Protein AF-A0A8T3LG74-F1 (afdb_monomer_lite)

Structure (mmCIF, N/CA/C/O backbone):
data_AF-A0A8T3LG74-F1
#
_entry.id   AF-A0A8T3LG74-F1
#
loop_
_atom_site.group_PDB
_atom_site.id
_atom_site.type_symbol
_atom_site.label_atom_id
_atom_site.label_alt_id
_atom_site.label_comp_id
_atom_site.label_asym_id
_atom_site.label_entity_id
_atom_site.label_seq_id
_atom_site.pdbx_PDB_ins_code
_atom_site.Cartn_x
_atom_site.Cartn_y
_atom_site.Cartn_z
_atom_site.occupancy
_atom_site.B_iso_or_equiv
_atom_site.auth_seq_id
_atom_site.auth_comp_id
_atom_site.auth_asym_id
_atom_site.auth_atom_id
_atom_site.pdbx_PDB_model_num
ATOM 1 N N . TYR A 1 1 ? 0.956 -8.955 -10.085 1.00 62.72 1 TYR A N 1
ATOM 2 C CA . TYR A 1 1 ? 0.847 -7.560 -10.578 1.00 62.72 1 TYR A CA 1
ATOM 3 C C . TYR A 1 1 ? 2.171 -6.804 -10.530 1.00 62.72 1 TYR A C 1
ATOM 5 O O . TYR A 1 1 ? 2.551 -6.247 -11.552 1.00 62.72 1 TYR A O 1
ATOM 13 N N . VAL A 1 2 ? 2.894 -6.807 -9.404 1.00 66.25 2 VAL A N 1
ATOM 14 C CA . VAL A 1 2 ? 4.197 -6.122 -9.277 1.00 66.25 2 VAL A CA 1
ATOM 15 C C . VAL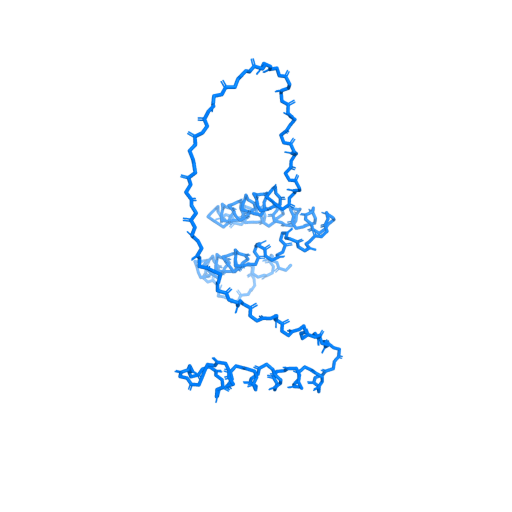 A 1 2 ? 5.241 -6.642 -10.278 1.00 66.25 2 VAL A C 1
ATOM 17 O O . VAL A 1 2 ? 5.889 -5.842 -10.946 1.00 66.25 2 VAL A O 1
ATOM 20 N N . GLU A 1 3 ? 5.319 -7.959 -10.484 1.00 69.50 3 GLU A N 1
ATOM 21 C CA . GLU A 1 3 ? 6.244 -8.565 -11.459 1.00 69.50 3 GLU A CA 1
ATOM 22 C C . GLU A 1 3 ? 5.978 -8.111 -12.906 1.00 69.50 3 GLU A C 1
ATOM 24 O O . GLU A 1 3 ? 6.902 -7.754 -13.636 1.00 69.50 3 GLU A O 1
ATOM 29 N N . HIS A 1 4 ? 4.705 -8.033 -13.316 1.00 70.31 4 HIS A N 1
ATOM 30 C CA . HIS A 1 4 ? 4.328 -7.531 -14.643 1.00 70.31 4 HIS A CA 1
ATOM 31 C C . HIS A 1 4 ? 4.639 -6.040 -14.814 1.00 70.31 4 HIS A C 1
ATOM 33 O O . HIS A 1 4 ? 5.087 -5.622 -15.885 1.00 70.31 4 HIS A O 1
ATOM 39 N N . TYR A 1 5 ? 4.450 -5.236 -13.762 1.00 69.62 5 TYR A N 1
ATOM 40 C CA . TYR A 1 5 ? 4.878 -3.838 -13.765 1.00 69.62 5 TYR A CA 1
ATOM 41 C C . TYR A 1 5 ? 6.397 -3.725 -13.932 1.00 69.62 5 TYR A C 1
ATOM 43 O O . TYR A 1 5 ? 6.871 -2.879 -14.691 1.00 69.62 5 TYR A O 1
ATOM 51 N N . TRP A 1 6 ? 7.166 -4.586 -13.267 1.00 71.38 6 TRP A N 1
ATOM 52 C CA . TRP A 1 6 ? 8.622 -4.536 -13.320 1.00 71.38 6 TRP A CA 1
ATOM 53 C C . TRP A 1 6 ? 9.179 -4.933 -14.693 1.00 71.38 6 TRP A C 1
ATOM 55 O O . TRP A 1 6 ? 10.066 -4.252 -15.205 1.00 71.38 6 TRP A O 1
ATOM 65 N N . ALA A 1 7 ? 8.620 -5.973 -15.318 1.00 70.06 7 ALA A N 1
ATOM 66 C CA . ALA A 1 7 ? 9.128 -6.525 -16.574 1.00 70.06 7 ALA A CA 1
ATOM 67 C C . ALA A 1 7 ? 8.574 -5.856 -17.848 1.00 70.06 7 ALA A C 1
ATOM 69 O O . ALA A 1 7 ? 9.307 -5.723 -18.825 1.00 70.06 7 ALA A O 1
ATOM 70 N N . VAL A 1 8 ? 7.299 -5.445 -17.867 1.00 70.38 8 VAL A N 1
ATOM 71 C CA . VAL A 1 8 ? 6.592 -5.117 -19.127 1.00 70.38 8 VAL A CA 1
ATOM 72 C C . VAL A 1 8 ? 6.093 -3.672 -19.186 1.00 70.38 8 VAL A C 1
ATOM 74 O O . VAL A 1 8 ? 6.061 -3.073 -20.260 1.00 70.38 8 VAL A O 1
ATOM 77 N N . ALA A 1 9 ? 5.707 -3.077 -18.054 1.00 68.75 9 ALA A N 1
ATOM 78 C CA . ALA A 1 9 ? 5.094 -1.748 -18.065 1.00 68.75 9 ALA A CA 1
ATOM 79 C C . ALA A 1 9 ? 6.094 -0.634 -18.435 1.00 68.75 9 ALA A C 1
ATOM 81 O O . ALA A 1 9 ? 7.274 -0.694 -18.090 1.00 68.75 9 ALA A O 1
ATOM 82 N N . ALA A 1 10 ? 5.628 0.436 -19.077 1.00 58.47 10 ALA A N 1
ATOM 83 C CA . ALA A 1 10 ? 6.390 1.683 -19.154 1.00 58.47 10 ALA A CA 1
ATOM 84 C C . ALA A 1 10 ? 6.440 2.354 -17.761 1.00 58.47 10 ALA A C 1
ATOM 86 O O . ALA A 1 10 ? 5.489 2.200 -16.994 1.00 58.47 10 ALA A O 1
ATOM 87 N N . PRO A 1 11 ? 7.502 3.101 -17.399 1.00 67.06 11 PRO A N 1
ATOM 88 C CA . PRO A 1 11 ? 8.728 3.383 -18.153 1.00 67.06 11 PRO A CA 1
ATOM 89 C C . PRO A 1 11 ? 9.702 2.198 -18.124 1.00 67.06 11 PRO A C 1
ATOM 91 O O . PRO A 1 11 ? 9.838 1.564 -17.086 1.00 67.06 11 PRO A O 1
ATOM 94 N N . GLN A 1 12 ? 10.440 1.934 -19.211 1.00 74.06 12 GLN A N 1
ATOM 95 C CA . GLN A 1 12 ? 11.497 0.902 -19.197 1.00 74.06 12 GLN A CA 1
ATOM 96 C C . GLN A 1 12 ? 12.731 1.311 -18.378 1.00 74.06 12 GLN A C 1
ATOM 98 O O . GLN A 1 12 ? 13.506 0.462 -17.947 1.00 74.06 12 GLN A O 1
ATOM 103 N N . ASN A 1 13 ? 12.902 2.612 -18.119 1.00 84.00 13 ASN A N 1
ATOM 104 C CA . ASN A 1 13 ? 13.965 3.094 -17.250 1.00 84.00 13 ASN A CA 1
ATOM 105 C C . ASN A 1 13 ? 13.695 2.674 -15.795 1.00 84.00 13 ASN A C 1
ATOM 107 O O . ASN A 1 13 ? 12.757 3.158 -15.152 1.00 84.00 13 ASN A O 1
ATOM 111 N N . MET A 1 14 ? 14.567 1.816 -15.268 1.00 82.50 14 MET A N 1
ATOM 112 C CA . MET A 1 14 ? 14.481 1.294 -13.904 1.00 82.50 14 MET A CA 1
ATOM 113 C C . MET A 1 14 ? 14.509 2.386 -12.829 1.00 82.50 14 MET A C 1
ATOM 115 O O . MET A 1 14 ? 13.821 2.256 -11.821 1.00 82.50 14 MET A O 1
ATOM 119 N N . ALA A 1 15 ? 15.221 3.497 -13.039 1.00 85.25 15 ALA A N 1
ATOM 120 C CA . ALA A 1 15 ? 15.234 4.607 -12.086 1.00 85.25 15 ALA A CA 1
ATOM 121 C C . ALA A 1 15 ? 13.856 5.282 -11.975 1.00 85.25 15 ALA A C 1
ATOM 123 O O . ALA A 1 15 ? 13.423 5.645 -10.882 1.00 85.25 15 ALA A O 1
ATOM 124 N N . HIS A 1 16 ? 13.129 5.412 -13.088 1.00 86.88 16 HIS A N 1
ATOM 125 C CA . HIS A 1 16 ? 11.767 5.951 -13.067 1.00 86.88 16 HIS A CA 1
ATOM 126 C C . HIS A 1 16 ? 10.784 4.975 -12.421 1.00 86.88 16 HIS A C 1
ATOM 128 O O . HIS A 1 16 ? 9.938 5.405 -11.637 1.00 86.88 16 HIS A O 1
ATOM 134 N N . LYS A 1 17 ? 10.932 3.667 -12.679 1.00 87.56 17 LYS A N 1
ATOM 135 C CA . LYS A 1 17 ? 10.118 2.645 -12.009 1.00 87.56 17 LYS A CA 1
ATOM 136 C C . LYS A 1 17 ? 10.298 2.676 -10.497 1.00 87.56 17 LYS A C 1
ATOM 138 O O . LYS A 1 17 ? 9.302 2.661 -9.776 1.00 87.56 17 LYS A O 1
ATOM 143 N N . LYS A 1 18 ? 11.555 2.764 -10.045 1.00 88.50 18 LYS A N 1
ATOM 144 C CA . LYS A 1 18 ? 11.917 2.884 -8.630 1.00 88.50 18 LYS A CA 1
ATOM 145 C C . LYS A 1 18 ? 11.299 4.131 -8.011 1.00 88.50 18 LYS A C 1
ATOM 147 O O . LYS A 1 18 ? 10.568 4.013 -7.039 1.00 88.50 18 LYS A O 1
ATOM 152 N N . ARG A 1 19 ? 11.467 5.304 -8.631 1.00 90.75 19 ARG A N 1
ATOM 153 C CA . ARG A 1 19 ? 10.858 6.555 -8.141 1.00 90.75 19 ARG A CA 1
ATOM 154 C C . ARG A 1 19 ? 9.339 6.475 -8.021 1.00 90.75 19 ARG A C 1
ATOM 156 O O . ARG A 1 19 ? 8.788 6.927 -7.021 1.00 90.75 19 ARG A O 1
ATOM 163 N N . PHE A 1 20 ? 8.665 5.904 -9.017 1.00 89.56 20 PHE A N 1
ATOM 164 C CA . PHE A 1 20 ? 7.218 5.720 -8.958 1.00 89.56 20 PHE A CA 1
ATOM 165 C C . PHE A 1 20 ? 6.819 4.797 -7.800 1.00 89.56 20 PHE A C 1
ATOM 167 O O . PHE A 1 20 ? 5.956 5.162 -7.007 1.00 89.56 20 PHE A O 1
ATOM 174 N N . ALA A 1 21 ? 7.492 3.652 -7.647 1.00 90.81 21 ALA A N 1
ATOM 175 C CA . ALA A 1 21 ? 7.246 2.732 -6.540 1.00 90.81 21 ALA A CA 1
ATOM 176 C C . ALA A 1 21 ? 7.484 3.399 -5.173 1.00 90.81 21 ALA A C 1
ATOM 178 O O . ALA A 1 21 ? 6.620 3.317 -4.304 1.00 90.81 21 ALA A O 1
ATOM 179 N N . SER A 1 22 ? 8.582 4.146 -5.002 1.00 91.06 22 SER A N 1
ATOM 180 C CA . SER A 1 22 ? 8.841 4.930 -3.785 1.00 91.06 22 SER A CA 1
ATOM 181 C C . SER A 1 22 ? 7.720 5.927 -3.502 1.00 91.06 22 SER A C 1
ATOM 183 O O . SER A 1 22 ? 7.292 6.082 -2.361 1.00 91.06 22 SER A O 1
ATOM 185 N N . GLN A 1 23 ? 7.219 6.606 -4.537 1.00 92.88 23 GLN A N 1
ATOM 186 C CA . GLN A 1 23 ? 6.137 7.568 -4.377 1.00 92.88 23 GLN A CA 1
ATOM 187 C C . GLN A 1 23 ? 4.836 6.889 -3.948 1.00 92.88 23 GLN A C 1
ATOM 189 O O . GLN A 1 23 ? 4.123 7.458 -3.122 1.00 92.88 23 GLN A O 1
ATOM 194 N N . VAL A 1 24 ? 4.540 5.701 -4.481 1.00 91.56 24 VAL A N 1
ATOM 195 C CA . VAL A 1 24 ? 3.387 4.889 -4.076 1.00 91.56 24 VAL A CA 1
ATOM 196 C C . VAL A 1 24 ? 3.521 4.466 -2.616 1.00 91.56 24 VAL A C 1
ATOM 198 O O . VAL A 1 24 ? 2.601 4.736 -1.851 1.00 91.56 24 VAL A O 1
ATOM 201 N N . ILE A 1 25 ? 4.670 3.913 -2.203 1.00 93.38 25 ILE A N 1
ATOM 202 C CA . ILE A 1 25 ? 4.946 3.537 -0.801 1.00 93.38 25 ILE A CA 1
ATOM 203 C C . ILE A 1 25 ? 4.690 4.732 0.125 1.00 93.38 25 ILE A C 1
ATOM 205 O O . ILE A 1 25 ? 3.925 4.632 1.081 1.00 93.38 25 ILE A O 1
ATOM 209 N N . LYS A 1 26 ? 5.215 5.907 -0.231 1.00 93.88 26 LYS A N 1
ATOM 210 C CA . LYS A 1 26 ? 5.061 7.130 0.564 1.00 93.88 26 LYS A CA 1
ATOM 211 C C . LYS A 1 26 ? 3.612 7.603 0.710 1.00 93.88 26 LYS A C 1
ATOM 213 O O . LYS A 1 26 ? 3.279 8.303 1.660 1.00 93.88 26 LYS A O 1
ATOM 218 N N . ARG A 1 27 ? 2.715 7.250 -0.216 1.00 93.00 27 ARG A N 1
ATOM 219 C CA . ARG A 1 27 ? 1.292 7.615 -0.097 1.00 93.00 27 ARG A CA 1
ATOM 220 C C . ARG A 1 27 ? 0.590 6.827 1.002 1.00 93.00 27 ARG A C 1
ATOM 222 O O . ARG A 1 27 ? -0.314 7.379 1.624 1.00 93.00 27 ARG A O 1
ATOM 229 N N . PHE A 1 28 ? 1.040 5.610 1.301 1.00 91.94 28 PHE A N 1
A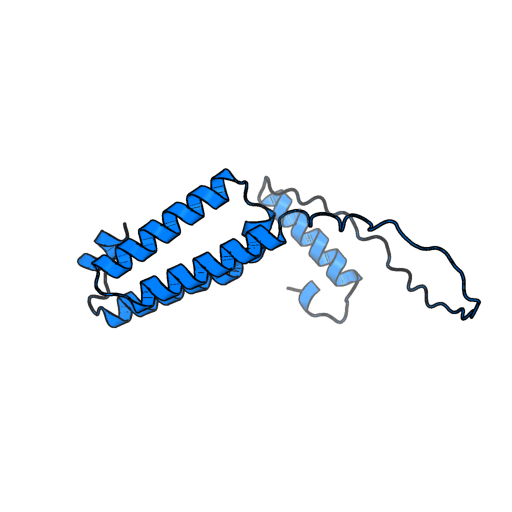TOM 230 C CA . PHE A 1 28 ? 0.481 4.821 2.399 1.00 91.94 28 PHE A CA 1
ATOM 231 C C . PHE A 1 28 ? 0.747 5.455 3.767 1.00 91.94 28 PHE A C 1
ATOM 233 O O . PHE A 1 28 ? -0.091 5.323 4.655 1.00 91.94 28 PHE A O 1
ATOM 240 N N . GLU A 1 29 ? 1.824 6.236 3.915 1.00 93.31 29 GLU A N 1
ATOM 241 C CA . GLU A 1 29 ? 2.136 6.949 5.163 1.00 93.31 29 GLU A CA 1
ATOM 242 C C . GLU A 1 29 ? 0.996 7.869 5.620 1.00 93.31 29 GLU A C 1
ATOM 244 O O . GLU A 1 29 ? 0.661 7.922 6.802 1.00 93.31 29 GLU A O 1
ATOM 249 N N . THR A 1 30 ? 0.338 8.549 4.677 1.00 91.50 30 THR A N 1
ATOM 250 C CA . THR A 1 30 ? -0.746 9.496 4.992 1.00 91.50 30 THR A CA 1
ATOM 251 C C . THR A 1 30 ? -1.999 8.835 5.572 1.00 91.50 30 THR A C 1
ATOM 253 O O . THR A 1 30 ? -2.781 9.502 6.244 1.00 91.50 30 THR A O 1
ATOM 256 N N . GLY A 1 31 ? -2.187 7.531 5.345 1.00 89.44 31 GLY A N 1
ATOM 257 C CA . GLY A 1 31 ? -3.355 6.775 5.800 1.00 89.44 31 GLY A CA 1
ATOM 258 C C . GLY A 1 31 ? -3.132 5.962 7.076 1.00 89.44 31 GLY A C 1
ATOM 259 O O . GLY A 1 31 ? -4.080 5.341 7.554 1.00 89.44 31 GLY A O 1
ATOM 260 N N . ILE A 1 32 ? -1.912 5.940 7.631 1.00 92.62 32 ILE A N 1
ATOM 261 C CA . ILE A 1 32 ? -1.543 5.051 8.749 1.00 92.62 32 ILE A CA 1
ATOM 262 C C . ILE A 1 32 ? -2.441 5.275 9.967 1.00 92.62 32 ILE A C 1
ATOM 264 O O . ILE A 1 32 ? -2.958 4.321 10.547 1.00 92.62 32 ILE A O 1
ATOM 268 N N . GLU A 1 33 ? -2.648 6.533 10.346 1.00 90.88 33 GLU A N 1
ATOM 269 C CA . GLU A 1 33 ? -3.414 6.906 11.538 1.00 90.88 33 GLU A CA 1
ATOM 270 C C . GLU A 1 33 ? -4.871 6.446 11.451 1.00 90.88 33 GLU A C 1
ATOM 272 O O . GLU A 1 33 ? -5.349 5.713 12.316 1.00 90.88 33 GLU A O 1
ATOM 277 N N . VAL A 1 34 ? -5.555 6.791 10.358 1.00 90.62 34 VAL A N 1
ATOM 278 C CA . VAL A 1 34 ? -6.956 6.409 10.136 1.00 90.62 34 VAL A CA 1
ATOM 279 C C . VAL A 1 34 ? -7.098 4.892 10.028 1.00 90.62 34 VAL A C 1
ATOM 281 O O . VAL A 1 34 ? -8.004 4.311 10.627 1.00 90.62 34 VAL A O 1
ATOM 284 N N . PHE A 1 35 ? -6.191 4.229 9.308 1.00 90.69 35 PHE A N 1
ATOM 285 C CA . PHE A 1 35 ? -6.229 2.779 9.155 1.00 90.69 35 PHE A CA 1
ATOM 286 C C . PHE A 1 35 ? -5.993 2.063 10.488 1.00 90.69 35 PHE A C 1
ATOM 288 O O . PHE A 1 35 ? -6.748 1.166 10.839 1.00 90.69 35 PHE A O 1
ATOM 295 N N . SER A 1 36 ? -4.990 2.468 11.270 1.00 89.06 36 SER A N 1
ATOM 296 C CA . SER A 1 36 ? -4.650 1.807 12.540 1.00 89.06 36 SER A CA 1
ATOM 297 C C . SER A 1 36 ? -5.782 1.823 13.568 1.00 89.06 36 SER A C 1
ATOM 299 O O . SER A 1 36 ? -5.986 0.823 14.263 1.00 89.06 36 SER A O 1
ATOM 301 N N . GLN A 1 37 ? -6.556 2.909 13.613 1.00 88.25 37 GLN A N 1
ATOM 302 C CA . GLN A 1 37 ? -7.688 3.073 14.525 1.00 88.25 37 GLN A CA 1
ATOM 303 C C . GLN A 1 37 ? -8.903 2.225 14.125 1.00 88.25 37 GLN A C 1
ATOM 305 O O . GLN A 1 37 ? -9.610 1.730 14.998 1.00 88.25 37 GLN A O 1
ATOM 310 N N . ASN A 1 38 ? -9.131 2.032 12.822 1.00 88.56 38 ASN A N 1
ATOM 311 C CA . ASN A 1 38 ? -10.341 1.381 12.303 1.00 88.56 38 ASN A CA 1
ATOM 312 C C . ASN A 1 38 ? -10.124 -0.071 11.845 1.00 88.56 38 ASN A C 1
ATOM 314 O O . ASN A 1 38 ? -11.088 -0.819 11.701 1.00 88.56 38 ASN A O 1
ATOM 318 N N . ALA A 1 39 ? -8.880 -0.483 11.595 1.00 89.56 39 ALA A N 1
ATOM 319 C CA . ALA A 1 39 ? -8.575 -1.810 11.075 1.00 89.56 39 ALA A CA 1
ATOM 320 C C . ALA A 1 39 ? -8.768 -2.899 12.137 1.00 89.56 39 ALA A C 1
ATOM 322 O O . ALA A 1 39 ? -8.205 -2.824 13.234 1.00 89.56 39 ALA A O 1
ATOM 323 N N . ALA A 1 40 ? -9.488 -3.958 11.768 1.00 89.56 40 ALA A N 1
ATOM 324 C CA . ALA A 1 40 ? -9.595 -5.177 12.563 1.00 89.56 40 ALA A CA 1
ATOM 325 C C . ALA A 1 40 ? -8.261 -5.945 12.586 1.00 89.56 40 ALA A C 1
ATOM 327 O O . ALA A 1 40 ? -7.456 -5.830 11.660 1.00 89.56 40 ALA A O 1
ATOM 328 N N . THR A 1 41 ? -8.044 -6.793 13.597 1.00 88.12 41 THR A N 1
ATOM 329 C CA . THR A 1 41 ? -6.810 -7.592 13.747 1.00 88.12 41 THR A CA 1
ATOM 330 C C . THR A 1 41 ? -6.454 -8.362 12.472 1.00 88.12 41 THR A C 1
ATOM 332 O O . THR A 1 41 ? -5.341 -8.234 11.978 1.00 88.12 41 THR A O 1
ATOM 335 N N . ALA A 1 42 ? -7.431 -9.029 11.846 1.00 90.00 42 ALA A N 1
ATOM 336 C CA . ALA A 1 42 ? -7.215 -9.758 10.594 1.00 90.00 42 ALA A CA 1
ATOM 337 C C . ALA A 1 42 ? -6.717 -8.863 9.439 1.00 90.00 42 ALA A C 1
ATOM 339 O O . ALA A 1 42 ? -5.911 -9.299 8.622 1.00 90.00 42 ALA A O 1
ATOM 340 N N . GLN A 1 43 ? -7.166 -7.604 9.368 1.00 90.56 43 GLN A N 1
ATOM 341 C CA . GLN A 1 43 ? -6.708 -6.652 8.349 1.00 90.56 43 GLN A CA 1
ATOM 342 C C . GLN A 1 43 ? -5.283 -6.168 8.632 1.00 90.56 43 GLN A C 1
ATOM 344 O O . GLN A 1 43 ? -4.509 -5.977 7.695 1.00 90.56 43 GLN A O 1
ATOM 349 N N . ARG A 1 44 ? -4.925 -5.992 9.910 1.00 91.56 44 ARG A N 1
ATOM 350 C CA . ARG A 1 44 ? -3.557 -5.642 10.322 1.00 91.56 44 ARG A CA 1
ATOM 351 C C . ARG A 1 44 ? -2.580 -6.772 9.998 1.00 91.56 44 ARG A C 1
ATOM 353 O O . ARG A 1 44 ? -1.509 -6.502 9.455 1.00 91.56 44 ARG A O 1
ATOM 360 N N . ASP A 1 45 ? -2.971 -8.018 10.251 1.00 90.44 45 ASP A N 1
ATOM 361 C CA . ASP A 1 45 ? -2.156 -9.199 9.947 1.00 90.44 45 ASP A CA 1
ATOM 362 C C . ASP A 1 45 ? -1.998 -9.397 8.435 1.00 90.44 45 ASP A C 1
ATOM 364 O O . ASP A 1 45 ? -0.889 -9.609 7.944 1.00 90.44 45 ASP A O 1
ATOM 368 N N . ALA A 1 46 ? -3.089 -9.250 7.674 1.00 93.44 46 ALA A N 1
ATOM 369 C CA . ALA A 1 46 ? -3.049 -9.320 6.217 1.00 93.44 46 ALA A CA 1
ATOM 370 C C . ALA A 1 46 ? -2.142 -8.231 5.620 1.00 93.44 46 ALA A C 1
ATOM 372 O O . ALA A 1 46 ? -1.286 -8.539 4.794 1.00 93.44 46 ALA A O 1
ATOM 373 N N . LEU A 1 47 ? -2.273 -6.975 6.072 1.00 92.19 47 LEU A N 1
ATOM 374 C CA . LEU A 1 47 ? -1.405 -5.878 5.633 1.00 92.19 47 LEU A CA 1
ATOM 375 C C . LEU A 1 47 ? 0.067 -6.172 5.940 1.00 92.19 47 LEU A C 1
ATOM 377 O O . LEU A 1 47 ? 0.927 -5.959 5.089 1.00 92.19 47 LEU A O 1
ATOM 381 N N . SER A 1 48 ? 0.349 -6.684 7.137 1.00 90.00 48 SER A N 1
ATOM 382 C CA . SER A 1 48 ? 1.702 -7.055 7.559 1.00 90.00 48 SER A CA 1
ATOM 383 C C . SER A 1 48 ? 2.300 -8.130 6.649 1.00 90.00 48 SER A C 1
ATOM 385 O O . SER A 1 48 ? 3.437 -8.000 6.195 1.00 90.00 48 SER A O 1
ATOM 387 N N . GLY A 1 49 ? 1.515 -9.159 6.316 1.00 92.19 49 GLY A N 1
ATOM 388 C CA . GLY A 1 49 ? 1.925 -10.211 5.388 1.00 92.19 49 GLY A CA 1
ATOM 389 C C . GLY A 1 49 ? 2.174 -9.698 3.967 1.00 92.19 49 GLY A C 1
ATOM 390 O O . GLY A 1 49 ? 3.149 -10.099 3.333 1.00 92.19 49 GLY A O 1
ATOM 391 N N . GLU A 1 50 ? 1.335 -8.792 3.463 1.00 93.56 50 GLU A N 1
ATOM 392 C CA . GLU A 1 50 ? 1.508 -8.214 2.125 1.00 93.56 50 GLU A CA 1
ATOM 393 C C . GLU A 1 50 ? 2.706 -7.256 2.047 1.00 93.56 50 GLU A C 1
ATOM 395 O O . GLU A 1 50 ? 3.455 -7.308 1.071 1.00 93.56 50 GLU A O 1
ATOM 400 N N . LEU A 1 51 ? 2.957 -6.441 3.080 1.00 92.56 51 LEU A N 1
ATOM 401 C CA . LEU A 1 51 ? 4.150 -5.585 3.148 1.00 92.56 51 LEU A CA 1
ATOM 402 C C . LEU A 1 51 ? 5.441 -6.414 3.171 1.00 92.56 51 LEU A C 1
ATOM 404 O O . LEU A 1 51 ? 6.382 -6.091 2.447 1.00 92.56 51 LEU A O 1
ATOM 408 N N . ALA A 1 52 ? 5.466 -7.523 3.916 1.00 92.38 52 ALA A N 1
ATOM 409 C CA . ALA A 1 52 ? 6.615 -8.429 3.943 1.00 92.38 52 ALA A CA 1
ATOM 410 C C . ALA A 1 52 ? 6.882 -9.073 2.569 1.00 92.38 52 ALA A C 1
ATOM 412 O O . ALA A 1 52 ? 8.017 -9.075 2.086 1.00 92.38 52 ALA A O 1
ATOM 413 N N . LYS A 1 53 ? 5.833 -9.564 1.891 1.00 92.38 53 LYS A N 1
ATOM 414 C CA . LYS A 1 53 ? 5.950 -10.099 0.521 1.00 92.38 53 LYS A CA 1
ATOM 415 C C . LYS A 1 53 ? 6.440 -9.036 -0.461 1.00 92.38 53 LYS A C 1
ATOM 417 O O . LYS A 1 53 ? 7.240 -9.332 -1.346 1.00 92.38 53 LYS A O 1
ATOM 422 N N . LEU A 1 54 ? 5.965 -7.800 -0.312 1.00 91.88 54 LEU A N 1
ATOM 423 C CA . LEU A 1 54 ? 6.357 -6.685 -1.164 1.00 91.88 54 LEU A CA 1
ATOM 424 C C . LEU A 1 54 ? 7.841 -6.332 -0.985 1.00 91.88 54 LEU A C 1
ATOM 426 O O . LEU A 1 54 ? 8.551 -6.194 -1.981 1.00 91.88 54 LEU A O 1
ATOM 430 N N . ALA A 1 55 ? 8.329 -6.262 0.257 1.00 92.44 55 ALA A N 1
ATOM 431 C CA . ALA A 1 55 ? 9.745 -6.043 0.551 1.00 92.44 55 ALA A CA 1
ATOM 432 C C . ALA A 1 55 ? 10.627 -7.150 -0.055 1.00 92.44 55 ALA A C 1
ATOM 434 O O . ALA A 1 55 ? 11.622 -6.853 -0.723 1.00 92.44 55 ALA A O 1
ATOM 435 N N . GLN A 1 56 ? 10.214 -8.416 0.078 1.00 91.00 56 GLN A N 1
ATOM 436 C CA . GLN A 1 56 ? 10.902 -9.550 -0.544 1.00 91.00 56 GLN A CA 1
ATOM 437 C C . GLN A 1 56 ? 10.923 -9.440 -2.077 1.00 91.00 56 GLN A C 1
ATOM 439 O O . GLN A 1 56 ? 11.962 -9.661 -2.700 1.00 91.00 56 GLN A O 1
ATOM 444 N N . CYS A 1 57 ? 9.809 -9.040 -2.696 1.00 90.19 57 CYS A N 1
ATOM 445 C CA . CYS A 1 57 ? 9.727 -8.826 -4.141 1.00 90.19 57 CYS A CA 1
ATOM 446 C C . CYS A 1 57 ? 10.736 -7.763 -4.614 1.00 90.19 57 CYS A C 1
ATOM 448 O O . CYS A 1 57 ? 11.458 -7.974 -5.591 1.00 90.19 57 CYS A O 1
ATOM 450 N N . TRP A 1 58 ? 10.867 -6.647 -3.889 1.00 91.06 58 TRP A N 1
ATOM 451 C CA . TRP A 1 58 ? 11.862 -5.616 -4.202 1.00 91.06 58 TRP A CA 1
ATOM 452 C C . TRP A 1 58 ? 13.303 -6.106 -4.081 1.00 91.06 58 TRP A C 1
ATOM 454 O O . TRP A 1 58 ? 14.140 -5.761 -4.920 1.00 91.06 58 TRP A O 1
ATOM 464 N N . GLN A 1 59 ? 13.590 -6.939 -3.082 1.00 89.56 59 GLN A N 1
ATOM 465 C CA . GLN A 1 59 ? 14.909 -7.548 -2.906 1.00 89.56 59 GLN A CA 1
ATOM 466 C C . GLN A 1 59 ? 15.246 -8.469 -4.085 1.00 89.56 59 GLN A C 1
ATOM 468 O O . GLN A 1 59 ? 16.321 -8.338 -4.670 1.00 89.56 59 GLN A O 1
ATOM 473 N N . SER A 1 60 ? 14.307 -9.321 -4.514 1.00 88.75 60 SER A N 1
ATOM 474 C CA . SER A 1 60 ? 14.480 -10.188 -5.691 1.00 88.75 60 SER A CA 1
ATOM 475 C C . SER A 1 60 ? 14.741 -9.405 -6.984 1.00 88.75 60 SER A C 1
ATOM 477 O O . SER A 1 60 ? 15.434 -9.887 -7.877 1.00 88.75 60 SER A O 1
ATOM 479 N N . HIS A 1 61 ? 14.238 -8.174 -7.076 1.00 85.81 61 HIS A N 1
ATOM 480 C CA . HIS A 1 61 ? 14.426 -7.288 -8.224 1.00 85.81 61 HIS A CA 1
ATOM 481 C C . HIS A 1 61 ? 15.634 -6.333 -8.113 1.00 85.81 61 HIS A C 1
ATOM 483 O O . HIS A 1 61 ? 15.742 -5.398 -8.909 1.00 85.81 61 HIS A O 1
ATOM 489 N N . ASN A 1 62 ? 16.565 -6.564 -7.176 1.00 86.12 62 ASN A N 1
ATOM 490 C CA . ASN A 1 62 ? 17.742 -5.711 -6.937 1.00 86.12 62 ASN A CA 1
ATOM 491 C C . ASN A 1 62 ? 17.381 -4.237 -6.640 1.00 86.12 62 ASN A C 1
ATOM 493 O O . ASN A 1 62 ? 18.064 -3.299 -7.069 1.00 86.12 62 ASN A O 1
ATOM 497 N N . ALA A 1 63 ? 16.293 -4.012 -5.901 1.00 89.31 63 ALA A N 1
ATOM 498 C CA . ALA A 1 63 ? 15.849 -2.691 -5.460 1.00 89.31 63 ALA A CA 1
ATOM 499 C C . ALA A 1 63 ? 15.855 -2.574 -3.919 1.00 89.31 63 ALA A C 1
ATOM 501 O O . ALA A 1 63 ? 14.793 -2.426 -3.311 1.00 89.31 63 ALA A O 1
ATOM 502 N N . PRO A 1 64 ? 17.036 -2.605 -3.266 1.00 90.31 64 PRO A N 1
ATOM 503 C CA . PRO A 1 64 ? 17.135 -2.590 -1.803 1.00 90.31 64 PRO A CA 1
ATOM 504 C C . PRO A 1 64 ? 16.581 -1.301 -1.178 1.00 90.31 64 PRO A C 1
ATOM 506 O O . PRO A 1 64 ? 16.005 -1.337 -0.100 1.00 90.31 64 PRO A O 1
ATOM 509 N N . GLU A 1 65 ? 16.675 -0.172 -1.884 1.00 92.62 65 GLU A N 1
ATOM 510 C CA . GLU A 1 65 ? 16.100 1.113 -1.459 1.00 92.62 65 GLU A CA 1
ATOM 511 C C . GLU A 1 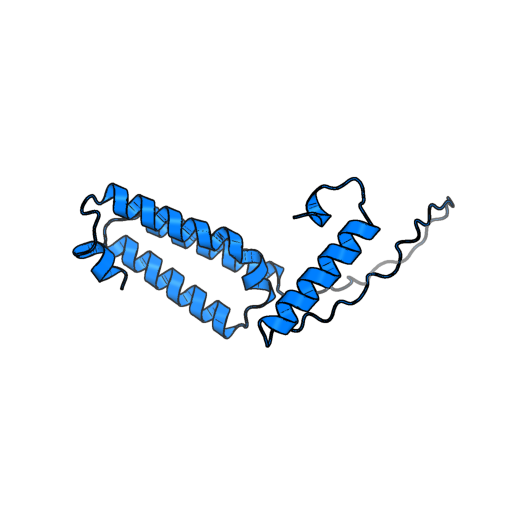65 ? 14.567 1.066 -1.291 1.00 92.62 65 GLU A C 1
ATOM 513 O O . GLU A 1 65 ? 14.018 1.694 -0.389 1.00 92.62 65 GLU A O 1
ATOM 518 N N . LEU A 1 66 ? 13.867 0.297 -2.136 1.00 92.81 66 LEU A N 1
ATOM 519 C CA . LEU A 1 66 ? 12.414 0.124 -2.058 1.00 92.81 66 LEU A CA 1
ATOM 520 C C . LEU A 1 66 ? 12.021 -0.867 -0.972 1.00 92.81 66 LEU A C 1
ATOM 522 O O . LEU A 1 66 ? 10.996 -0.680 -0.318 1.00 92.81 66 LEU A O 1
ATOM 526 N N . ALA A 1 67 ? 12.833 -1.909 -0.790 1.00 93.88 67 ALA A N 1
ATOM 527 C CA . ALA A 1 67 ? 12.670 -2.843 0.311 1.00 93.88 67 ALA A CA 1
ATOM 528 C C . ALA A 1 67 ? 12.757 -2.098 1.647 1.00 93.88 67 ALA A C 1
ATOM 530 O O . ALA A 1 67 ? 11.793 -2.124 2.401 1.00 93.88 67 ALA A O 1
ATOM 531 N N . GLN A 1 68 ? 13.814 -1.299 1.842 1.00 93.75 68 GLN A N 1
ATOM 532 C CA . GLN A 1 68 ? 13.979 -0.482 3.043 1.00 93.75 68 GLN A 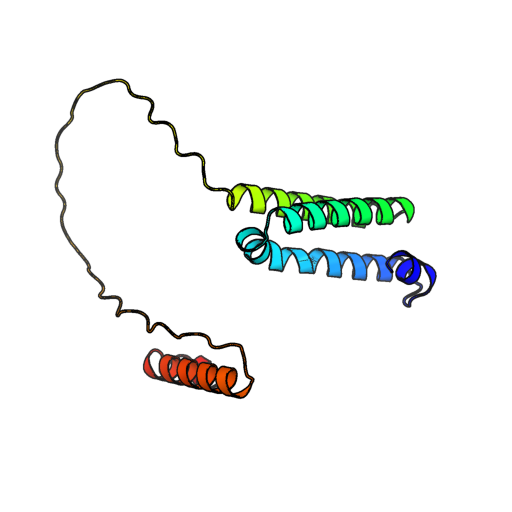CA 1
ATOM 533 C C . GLN A 1 68 ? 12.801 0.473 3.261 1.00 93.75 68 GLN A C 1
ATOM 535 O O . GLN A 1 68 ? 12.257 0.527 4.355 1.00 93.75 68 GLN A O 1
ATOM 540 N N . ALA A 1 69 ? 12.344 1.180 2.221 1.00 95.25 69 ALA A N 1
ATOM 541 C CA . ALA A 1 69 ? 11.186 2.067 2.348 1.00 95.25 69 ALA A CA 1
ATOM 542 C C . ALA A 1 69 ? 9.895 1.316 2.740 1.00 95.25 69 ALA A C 1
ATOM 544 O O . ALA A 1 69 ? 9.033 1.866 3.424 1.00 95.25 69 ALA A O 1
ATOM 545 N N . THR A 1 70 ? 9.751 0.060 2.308 1.00 95.50 70 THR A N 1
ATOM 546 C CA . THR A 1 70 ? 8.619 -0.802 2.679 1.00 95.50 70 THR A CA 1
ATOM 547 C C . THR A 1 70 ? 8.746 -1.282 4.129 1.00 95.50 70 THR A C 1
ATOM 549 O O . THR A 1 70 ? 7.752 -1.286 4.854 1.00 95.50 70 THR A O 1
ATOM 552 N N . ASP A 1 71 ? 9.958 -1.619 4.572 1.00 94.88 71 ASP A N 1
ATOM 553 C CA . ASP A 1 71 ? 10.252 -2.008 5.955 1.00 94.88 71 ASP A CA 1
ATOM 554 C C . ASP A 1 71 ? 10.051 -0.832 6.931 1.00 94.88 71 ASP A C 1
ATOM 556 O O . ASP A 1 71 ? 9.457 -0.997 8.000 1.00 94.88 71 ASP A O 1
ATOM 560 N N . ASP A 1 72 ? 10.454 0.380 6.540 1.00 95.50 72 ASP A N 1
ATOM 561 C CA . ASP A 1 72 ? 10.212 1.610 7.302 1.00 95.50 72 ASP A CA 1
ATOM 562 C C . ASP A 1 72 ? 8.705 1.880 7.439 1.00 95.50 72 ASP A C 1
ATOM 564 O O . ASP A 1 72 ? 8.205 2.161 8.534 1.00 95.50 72 ASP A O 1
ATOM 568 N N . LEU A 1 73 ? 7.952 1.732 6.340 1.00 95.25 73 LEU A N 1
ATOM 569 C CA . LEU A 1 73 ? 6.493 1.843 6.346 1.00 95.25 73 LEU A CA 1
ATOM 570 C C . LEU A 1 73 ? 5.857 0.804 7.281 1.00 95.25 73 LEU A C 1
ATOM 572 O O . LEU A 1 73 ? 4.950 1.127 8.051 1.00 95.25 73 LEU A O 1
ATOM 576 N N . PHE A 1 74 ? 6.347 -0.434 7.251 1.00 93.94 74 PHE A N 1
ATOM 577 C CA . PHE A 1 74 ? 5.895 -1.496 8.142 1.00 93.94 74 PHE A CA 1
ATOM 578 C C . PHE A 1 74 ? 6.141 -1.149 9.619 1.00 93.94 74 PHE A C 1
ATOM 580 O O . PHE A 1 74 ? 5.236 -1.297 10.446 1.00 93.94 74 PHE A O 1
ATOM 587 N N . ALA A 1 75 ? 7.315 -0.614 9.962 1.00 94.81 75 ALA A N 1
ATOM 588 C CA . ALA A 1 75 ? 7.621 -0.161 11.319 1.00 94.81 75 ALA A CA 1
ATOM 589 C C . ALA A 1 75 ? 6.682 0.967 11.789 1.00 94.81 75 ALA A C 1
ATOM 591 O O . ALA A 1 75 ? 6.238 0.967 12.943 1.00 94.81 75 ALA A O 1
ATOM 592 N N . LEU A 1 76 ? 6.322 1.900 10.898 1.00 94.69 76 LEU A N 1
ATOM 593 C CA . LEU A 1 76 ? 5.350 2.957 11.197 1.00 94.69 76 LEU A CA 1
ATOM 594 C C . LEU A 1 76 ? 3.953 2.389 11.482 1.00 94.69 76 LEU A C 1
ATOM 596 O O . LEU A 1 76 ? 3.332 2.778 12.475 1.00 94.69 76 LEU A O 1
ATOM 600 N N . TYR A 1 77 ? 3.477 1.439 10.672 1.00 93.44 77 TYR A N 1
ATOM 601 C CA . TYR A 1 77 ? 2.203 0.756 10.918 1.00 93.44 77 TYR A CA 1
ATOM 602 C C . TYR A 1 77 ? 2.206 -0.002 12.249 1.00 93.44 77 TYR A C 1
ATOM 604 O O . TYR A 1 77 ? 1.274 0.162 13.036 1.00 93.44 77 TYR A O 1
ATOM 612 N N . GLN A 1 78 ? 3.263 -0.761 12.556 1.00 92.25 78 GLN A N 1
ATOM 613 C CA . GLN A 1 78 ? 3.383 -1.465 13.838 1.00 92.25 78 GLN A CA 1
ATOM 614 C C . GLN A 1 78 ? 3.338 -0.504 15.029 1.00 92.25 78 GLN A C 1
ATOM 616 O O . GLN A 1 78 ? 2.619 -0.739 16.002 1.00 92.25 78 GLN A O 1
ATOM 621 N N . ARG A 1 79 ? 4.061 0.619 14.948 1.00 92.88 79 ARG A N 1
ATOM 622 C CA . ARG A 1 79 ? 4.023 1.658 15.983 1.00 92.88 79 ARG A CA 1
ATOM 623 C C . ARG A 1 79 ? 2.615 2.230 16.160 1.00 92.88 79 ARG A C 1
ATOM 625 O O . ARG A 1 79 ? 2.188 2.432 17.296 1.00 92.88 79 ARG A O 1
ATOM 632 N N . ALA A 1 80 ? 1.900 2.482 15.067 1.00 91.75 80 ALA A N 1
ATOM 633 C CA . ALA A 1 80 ? 0.536 2.997 15.113 1.00 91.75 80 ALA A CA 1
ATOM 634 C C . ALA A 1 80 ? -0.446 1.979 15.715 1.00 91.75 80 ALA A C 1
ATOM 636 O O . ALA A 1 80 ? -1.250 2.345 16.571 1.00 91.75 80 ALA A O 1
ATOM 637 N N . PHE A 1 81 ? -0.334 0.694 15.363 1.00 89.94 81 PHE A N 1
ATOM 638 C CA . PHE A 1 81 ? -1.144 -0.370 15.965 1.00 89.94 81 PHE A CA 1
ATOM 639 C C . PHE A 1 81 ? -0.906 -0.497 17.472 1.00 89.94 81 PHE A C 1
ATOM 641 O O . PHE A 1 81 ? -1.867 -0.594 18.231 1.00 89.94 81 PHE A O 1
ATOM 648 N N . ASN A 1 82 ? 0.352 -0.416 17.913 1.00 88.69 82 ASN A N 1
ATOM 649 C CA . ASN A 1 82 ? 0.699 -0.432 19.336 1.00 88.69 82 ASN A CA 1
ATOM 650 C C . ASN A 1 82 ? 0.149 0.788 20.090 1.00 88.69 82 ASN A C 1
ATOM 652 O O . ASN A 1 82 ? -0.201 0.671 21.258 1.00 88.69 82 ASN A O 1
ATOM 656 N N . ARG A 1 83 ? 0.044 1.953 19.435 1.00 86.31 83 ARG A N 1
ATOM 657 C CA . ARG A 1 83 ? -0.563 3.158 20.026 1.00 86.31 83 ARG A CA 1
ATOM 658 C C . ARG A 1 83 ? -2.090 3.087 20.081 1.00 86.31 83 ARG A C 1
ATOM 660 O O . ARG A 1 83 ? -2.690 3.657 20.984 1.00 86.31 83 ARG A O 1
ATOM 667 N N . ALA A 1 84 ? -2.709 2.435 19.099 1.00 78.94 84 ALA A N 1
ATOM 668 C CA . ALA A 1 84 ? -4.152 2.220 19.045 1.00 78.94 84 ALA A CA 1
ATOM 669 C C . ALA A 1 84 ? -4.620 1.109 20.003 1.00 78.94 84 ALA A C 1
ATOM 671 O O . ALA A 1 84 ? -5.807 1.034 20.321 1.00 78.94 84 ALA A O 1
ATOM 672 N N . ALA A 1 85 ? -3.710 0.246 20.464 1.00 72.81 85 ALA A N 1
ATOM 673 C CA . ALA A 1 85 ? -4.003 -0.704 21.524 1.00 72.81 85 ALA A CA 1
ATOM 674 C C . ALA A 1 85 ? -4.323 0.057 22.827 1.00 72.81 85 ALA A C 1
ATOM 676 O O . ALA A 1 85 ? -3.603 1.000 23.168 1.00 72.81 85 ALA A O 1
ATOM 677 N N . PRO A 1 86 ? -5.381 -0.327 23.567 1.00 63.59 86 PRO A N 1
ATOM 678 C CA . PRO A 1 86 ? -5.690 0.283 24.852 1.00 63.59 86 PRO A CA 1
ATOM 679 C C . PRO A 1 86 ? -4.457 0.231 25.751 1.00 63.59 86 PRO A C 1
ATOM 681 O O . PRO A 1 86 ? -3.899 -0.847 25.970 1.00 63.59 86 PRO A O 1
ATOM 684 N N . ALA A 1 87 ? -4.019 1.393 26.243 1.00 59.78 87 ALA A N 1
ATOM 685 C CA . ALA A 1 87 ? -2.892 1.460 27.157 1.00 59.78 87 ALA A CA 1
ATOM 686 C C . ALA A 1 87 ? -3.170 0.521 28.344 1.00 59.78 87 ALA A C 1
ATOM 688 O O . ALA A 1 87 ? -4.250 0.623 28.940 1.00 59.78 87 ALA A O 1
ATOM 689 N N . PRO A 1 88 ? -2.245 -0.390 28.701 1.00 54.22 88 PRO A N 1
ATOM 690 C CA . PRO A 1 88 ? -2.366 -1.094 29.962 1.00 54.22 88 PRO A CA 1
ATOM 691 C C . PRO A 1 88 ? -2.418 -0.026 31.052 1.00 54.22 88 PRO A C 1
ATOM 693 O O . PRO A 1 88 ? -1.523 0.817 31.155 1.00 54.22 88 PRO A O 1
ATOM 696 N N . VAL A 1 89 ? -3.517 -0.017 31.808 1.00 52.41 89 VAL A N 1
ATOM 697 C CA . VAL A 1 89 ? -3.660 0.851 32.974 1.00 52.41 89 VAL A CA 1
ATOM 698 C C . VAL A 1 89 ? -2.410 0.671 33.837 1.00 52.41 89 VAL A C 1
ATOM 700 O O . VAL A 1 89 ? -2.032 -0.476 34.098 1.00 52.41 89 VAL A O 1
ATOM 703 N N . PRO A 1 90 ? -1.720 1.749 34.251 1.00 55.44 90 PRO A N 1
ATOM 704 C CA . PRO A 1 90 ? -0.653 1.596 35.218 1.00 55.44 90 PRO A CA 1
ATOM 705 C C . PRO A 1 90 ? -1.284 0.981 36.464 1.00 55.44 90 PRO A C 1
ATOM 707 O O . PRO A 1 90 ? -2.161 1.583 37.084 1.00 55.44 90 PRO A O 1
ATOM 710 N N . THR A 1 91 ? -0.886 -0.249 36.791 1.00 50.91 91 THR A N 1
ATOM 711 C CA . THR A 1 91 ? -1.232 -0.894 38.053 1.00 50.91 91 THR A CA 1
ATOM 712 C C . THR A 1 91 ? -0.841 0.081 39.163 1.00 50.91 91 THR A C 1
ATOM 714 O O . THR A 1 91 ? 0.343 0.419 39.252 1.00 50.91 91 THR A O 1
ATOM 717 N N . PRO A 1 92 ? -1.780 0.586 39.984 1.00 47.38 92 PRO A N 1
ATOM 718 C CA . PRO A 1 92 ? -1.416 1.451 41.090 1.00 47.38 92 PRO A CA 1
ATOM 719 C C . PRO A 1 92 ? -0.532 0.635 42.027 1.00 47.38 92 PRO A C 1
ATOM 721 O O . PRO A 1 92 ? -0.992 -0.321 42.654 1.00 47.38 92 PRO A O 1
ATOM 724 N N . ALA A 1 93 ? 0.751 0.981 42.095 1.00 43.91 93 ALA A N 1
ATOM 725 C CA . ALA A 1 93 ? 1.613 0.507 43.158 1.00 43.91 93 ALA A CA 1
ATOM 726 C C . ALA A 1 93 ? 1.060 1.091 44.463 1.00 43.91 93 ALA A C 1
ATOM 728 O O . ALA A 1 93 ? 1.283 2.252 44.799 1.00 43.91 93 ALA A O 1
ATOM 729 N N . ALA A 1 94 ? 0.267 0.290 45.168 1.00 46.50 94 ALA A N 1
ATOM 730 C CA . ALA A 1 94 ? -0.147 0.582 46.522 1.00 46.50 94 ALA A CA 1
ATOM 731 C C . ALA A 1 94 ? 1.088 0.512 47.422 1.00 46.50 94 ALA A C 1
ATOM 733 O O . ALA A 1 94 ? 1.612 -0.575 47.655 1.00 46.50 94 ALA A O 1
ATOM 734 N N . SER A 1 95 ? 1.548 1.659 47.922 1.00 39.56 95 SER A N 1
ATOM 735 C CA . SER A 1 95 ? 2.205 1.786 49.229 1.00 39.56 95 SER A CA 1
ATOM 736 C C . SER A 1 95 ? 2.471 3.250 49.573 1.00 39.56 95 SER A C 1
ATOM 738 O O . SER A 1 95 ? 3.144 3.953 48.828 1.00 39.56 95 SER A O 1
ATOM 740 N N . GLY A 1 96 ? 2.019 3.655 50.762 1.00 31.66 96 GLY A N 1
ATOM 741 C CA . GLY A 1 96 ? 2.677 4.704 51.544 1.00 31.66 96 GLY A CA 1
ATOM 742 C C . GLY A 1 96 ? 1.894 6.000 51.726 1.00 31.66 96 GLY A C 1
ATOM 743 O O . GLY A 1 96 ? 1.964 6.904 50.908 1.00 31.66 96 GLY A O 1
ATOM 744 N N . SER A 1 97 ? 1.197 6.095 52.853 1.00 34.28 97 SER A N 1
ATOM 745 C CA . SER A 1 97 ? 0.475 7.266 53.360 1.00 34.28 97 SER A CA 1
ATOM 746 C C . SER A 1 97 ? 1.408 8.381 53.864 1.00 34.28 97 SER A C 1
ATOM 748 O O . SER A 1 97 ? 2.304 8.078 54.651 1.00 34.28 97 SER A O 1
ATOM 750 N N . SER A 1 98 ? 1.146 9.654 53.522 1.00 35.81 98 SER A N 1
ATOM 751 C CA . SER A 1 98 ? 0.923 10.768 54.482 1.00 35.81 98 SER A CA 1
ATOM 752 C C . SER A 1 98 ? 0.879 12.166 53.823 1.00 35.81 98 SER A C 1
ATOM 754 O O . SER A 1 98 ? 1.376 12.327 52.710 1.00 35.81 98 SER A O 1
ATOM 756 N N . PRO A 1 99 ? 0.245 13.171 54.474 1.00 49.69 99 PRO A N 1
ATOM 757 C CA . PRO A 1 99 ? -0.368 14.325 53.812 1.00 49.69 99 PRO A CA 1
ATOM 758 C C . PRO A 1 99 ? 0.480 15.606 53.874 1.00 49.69 99 PRO A C 1
ATOM 760 O O . PRO A 1 99 ? 1.176 15.844 54.859 1.00 49.69 99 PRO A O 1
ATOM 763 N N . GLN A 1 100 ? 0.327 16.499 52.887 1.00 31.56 100 GLN A N 1
ATOM 764 C CA . GLN A 1 100 ?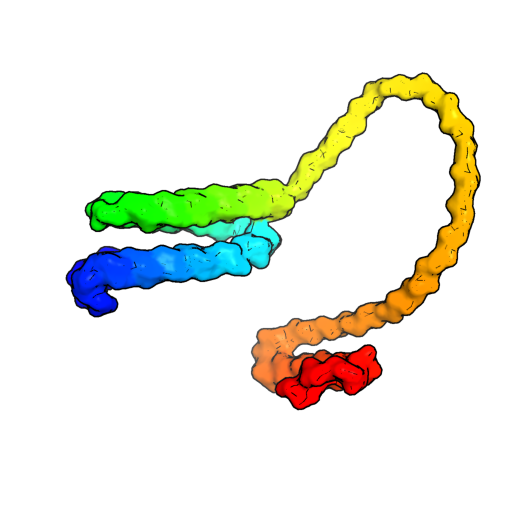 0.715 17.905 53.046 1.00 31.56 100 GLN A CA 1
ATOM 765 C C . GLN A 1 100 ? -0.211 18.868 52.277 1.00 31.56 100 GLN A C 1
ATOM 767 O O . GLN A 1 100 ? -0.222 18.931 51.053 1.00 31.56 100 GLN A O 1
ATOM 772 N N . THR A 1 101 ? -1.038 19.547 53.074 1.00 30.64 101 THR A N 1
ATOM 773 C CA . THR A 1 101 ? -1.434 20.969 53.054 1.00 30.64 101 THR A CA 1
ATOM 774 C C . THR A 1 101 ? -1.441 21.781 51.743 1.00 30.64 101 THR A C 1
ATOM 776 O O . THR A 1 101 ? -0.407 22.141 51.198 1.00 30.64 101 THR A O 1
ATOM 779 N N . THR A 1 102 ? -2.663 22.211 51.388 1.00 34.00 102 THR A N 1
ATOM 780 C CA . THR A 1 102 ? -3.099 23.588 51.042 1.00 34.00 102 THR A CA 1
ATOM 781 C C . THR A 1 102 ? -2.284 24.438 50.058 1.00 34.00 102 THR A C 1
ATOM 783 O O . THR A 1 102 ? -1.239 24.966 50.423 1.00 34.00 102 THR A O 1
ATOM 786 N N . ALA A 1 103 ? -2.913 24.798 48.932 1.00 31.47 103 ALA A N 1
ATOM 787 C CA . ALA A 1 103 ? -3.123 26.202 48.554 1.00 31.47 103 ALA A CA 1
ATOM 788 C C . ALA A 1 103 ? -4.216 26.330 47.476 1.00 31.47 103 ALA A C 1
ATOM 790 O O . ALA A 1 103 ? -4.121 25.776 46.385 1.00 31.47 103 ALA A O 1
ATOM 791 N N . THR A 1 104 ? -5.252 27.085 47.823 1.00 37.44 104 THR A N 1
ATOM 792 C CA . THR A 1 104 ? -6.304 27.634 46.967 1.00 37.44 104 THR A CA 1
ATOM 793 C C . THR A 1 104 ? -5.718 28.501 45.850 1.00 37.44 104 THR A C 1
ATOM 795 O O . THR A 1 104 ? -4.860 29.339 46.121 1.00 37.44 104 THR A O 1
ATOM 798 N N . SER A 1 105 ? -6.240 28.393 44.627 1.00 34.31 105 SER A N 1
ATOM 799 C CA . SER A 1 105 ? -6.478 29.558 43.762 1.00 34.31 105 SER A CA 1
ATOM 800 C C . SER A 1 105 ? -7.542 29.235 42.717 1.00 34.31 105 SER A C 1
ATOM 802 O O . SER A 1 105 ? -7.485 28.238 42.003 1.00 34.31 105 SER A O 1
ATOM 804 N N . GLU A 1 106 ? -8.541 30.100 42.738 1.00 36.69 106 GLU A N 1
ATOM 805 C CA . GLU A 1 106 ? -9.790 30.130 41.995 1.00 36.69 106 GLU A CA 1
ATOM 806 C C . GLU A 1 106 ? -9.637 31.018 40.742 1.00 36.69 106 GLU A C 1
ATOM 808 O O . GLU A 1 106 ? -8.666 31.761 40.618 1.00 36.69 106 GLU A O 1
ATOM 813 N N . SER A 1 107 ? -10.660 30.995 39.883 1.00 35.12 107 SER A N 1
ATOM 814 C CA . SER A 1 107 ? -10.856 31.716 38.609 1.00 35.12 107 SER A CA 1
ATOM 815 C C . SER A 1 107 ? -10.257 31.014 37.383 1.00 35.12 107 SER A C 1
ATOM 817 O O . SER A 1 107 ? -9.051 30.951 37.206 1.00 35.12 107 SER A O 1
ATOM 819 N N . GLY A 1 108 ? -11.027 30.431 36.464 1.00 34.41 108 GLY A N 1
ATOM 820 C CA . GLY A 1 108 ? -12.394 30.756 36.059 1.00 34.41 108 GLY A CA 1
ATOM 821 C C . GLY A 1 108 ? -12.364 31.591 34.782 1.00 34.41 108 GLY A C 1
ATOM 822 O O . GLY A 1 108 ? -12.455 32.810 34.834 1.00 34.41 108 GLY A O 1
ATOM 823 N N . VAL A 1 109 ? -12.275 30.925 33.628 1.00 33.31 109 VAL A N 1
ATOM 824 C CA . VAL A 1 109 ? -12.916 31.417 32.404 1.00 33.31 109 VAL A CA 1
ATOM 825 C C . VAL A 1 109 ? -13.594 30.227 31.731 1.00 33.31 109 VAL A C 1
ATOM 827 O O . VAL A 1 109 ? -13.006 29.401 31.037 1.00 33.31 109 VAL A O 1
ATOM 830 N N . THR A 1 110 ? -14.868 30.078 32.058 1.00 36.25 110 THR A N 1
ATOM 831 C CA . THR A 1 110 ? -15.815 29.203 31.383 1.00 36.25 110 THR A CA 1
ATOM 832 C C . THR A 1 110 ? -16.113 29.852 30.038 1.00 36.25 110 THR A C 1
ATOM 834 O O . THR A 1 110 ? -16.882 30.806 29.961 1.00 36.25 110 THR A O 1
ATOM 837 N N . GLN A 1 111 ? -15.486 29.369 28.968 1.00 38.41 111 GLN A N 1
ATOM 838 C CA . GLN A 1 111 ? -15.956 29.672 27.622 1.00 38.41 111 GLN A CA 1
ATOM 839 C C . GLN A 1 111 ? -17.096 28.690 27.305 1.00 38.41 111 GLN A C 1
ATOM 841 O O . GLN A 1 111 ? -16.866 27.478 27.318 1.00 38.41 111 GLN A O 1
ATOM 846 N N . PRO A 1 112 ? -18.332 29.158 27.057 1.00 37.94 112 PRO A N 1
ATOM 847 C CA . PRO A 1 112 ? -19.433 28.273 26.715 1.00 37.94 112 PRO A CA 1
ATOM 848 C C . PRO A 1 112 ? -19.233 27.798 25.273 1.00 37.94 112 PRO A C 1
ATOM 850 O O . PRO A 1 112 ? -19.595 28.482 24.317 1.00 37.94 112 PRO A O 1
ATOM 853 N N . SER A 1 113 ? -18.613 26.631 25.101 1.00 40.62 113 SER A N 1
ATOM 854 C CA . SER A 1 113 ? -18.607 25.952 23.808 1.00 40.62 113 SER A CA 1
ATOM 855 C C . SER A 1 113 ? -20.011 25.401 23.574 1.00 40.62 113 SER A C 1
ATOM 857 O O . SER A 1 113 ? -20.445 24.464 24.246 1.00 40.62 113 SER A O 1
ATOM 859 N N . ALA A 1 114 ? -20.758 26.061 22.688 1.00 48.16 114 ALA A N 1
ATOM 860 C CA . ALA A 1 114 ? -22.095 25.642 22.289 1.00 48.16 114 ALA A CA 1
ATOM 861 C C . ALA A 1 114 ? -22.075 24.175 21.806 1.00 48.16 114 ALA A C 1
ATOM 863 O O . ALA A 1 114 ? -21.118 23.776 21.135 1.00 48.16 114 ALA A O 1
ATOM 864 N N . PRO A 1 115 ? -23.106 23.373 22.128 1.00 45.75 115 PRO A N 1
ATOM 865 C CA . PRO A 1 115 ? -23.143 21.959 21.779 1.00 45.75 115 PRO A CA 1
ATOM 866 C C . PRO A 1 115 ? -23.025 21.781 20.263 1.00 45.75 115 PRO A C 1
ATOM 868 O O . PRO A 1 115 ? -23.771 22.386 19.492 1.00 45.75 115 PRO A O 1
ATOM 871 N N . ALA A 1 116 ? -22.055 20.965 19.848 1.00 48.25 116 ALA A N 1
ATOM 872 C CA . ALA A 1 116 ? -21.819 20.654 18.448 1.00 48.25 116 ALA A CA 1
ATOM 873 C C . ALA A 1 116 ? -23.067 19.969 17.856 1.00 48.25 116 ALA A C 1
ATOM 875 O O . ALA A 1 116 ? -23.532 18.976 18.428 1.00 48.25 116 ALA A O 1
ATOM 876 N N . PRO A 1 117 ? -23.629 20.472 16.741 1.00 51.16 117 PRO A N 1
ATOM 877 C CA . PRO A 1 117 ? -24.745 19.816 16.084 1.00 51.16 117 PRO A CA 1
ATOM 878 C C . PRO A 1 117 ? -24.284 18.438 15.608 1.00 51.16 117 PRO A C 1
ATOM 880 O O . PRO A 1 117 ? -23.311 18.305 14.867 1.00 51.16 117 PRO A O 1
ATOM 883 N N . GLN A 1 118 ? -24.971 17.404 16.084 1.00 48.62 118 GLN A N 1
ATOM 884 C CA . GLN A 1 118 ? -24.723 16.023 15.696 1.00 48.62 118 GLN A CA 1
ATOM 885 C C . GLN A 1 118 ? -25.261 15.835 14.279 1.00 48.62 118 GLN A C 1
ATOM 887 O O . GLN A 1 118 ? -26.445 15.570 14.074 1.00 48.62 118 GLN A O 1
ATOM 892 N N . ILE A 1 119 ? -24.405 16.051 13.285 1.00 54.34 119 ILE A N 1
ATOM 893 C CA . ILE A 1 119 ? -24.751 15.792 11.891 1.00 54.34 119 ILE A CA 1
ATOM 894 C C . ILE A 1 119 ? -24.652 14.280 11.694 1.00 54.34 119 ILE A C 1
ATOM 896 O O . ILE A 1 119 ? -23.561 13.713 11.689 1.00 54.34 119 ILE A O 1
ATOM 900 N N . VAL A 1 120 ? -25.805 13.621 11.576 1.00 57.69 120 VAL A N 1
ATOM 901 C CA . VAL A 1 120 ? -25.889 12.221 11.151 1.00 57.69 120 VAL A CA 1
ATOM 902 C C . VAL A 1 120 ? -25.447 12.176 9.693 1.00 57.69 120 VAL A C 1
ATOM 904 O O . VAL A 1 120 ? -26.168 12.628 8.806 1.00 57.69 120 VAL A O 1
ATOM 907 N N . ILE A 1 121 ? -24.223 11.702 9.465 1.00 54.88 121 ILE A N 1
ATOM 908 C CA . ILE A 1 121 ? -23.657 11.543 8.127 1.00 54.88 121 ILE A CA 1
ATOM 909 C C . ILE A 1 121 ? -24.307 10.311 7.512 1.00 54.88 121 ILE A C 1
ATOM 911 O O . ILE A 1 121 ? -23.935 9.175 7.804 1.00 54.88 121 ILE A O 1
ATOM 915 N N . ASP A 1 122 ? -25.304 10.554 6.678 1.00 56.81 122 ASP A N 1
ATOM 916 C CA . ASP A 1 122 ? -25.995 9.515 5.941 1.00 56.81 122 ASP A CA 1
ATOM 917 C C . ASP A 1 122 ? -25.314 9.350 4.573 1.00 56.81 122 ASP A C 1
ATOM 919 O O . ASP A 1 122 ? -25.476 10.157 3.660 1.00 56.81 122 ASP A O 1
ATOM 923 N N . SER A 1 123 ? -24.449 8.337 4.473 1.00 57.12 123 SER A N 1
ATOM 924 C CA . SER A 1 123 ? -23.560 8.106 3.323 1.00 57.12 123 SER A CA 1
ATOM 925 C C . SER A 1 123 ? -24.066 6.981 2.408 1.00 57.12 123 SER A C 1
ATOM 927 O O . SER A 1 123 ? -23.256 6.224 1.871 1.00 57.12 123 SER A O 1
ATOM 929 N N . HIS A 1 124 ? -25.386 6.812 2.273 1.00 63.75 124 HIS A N 1
ATOM 930 C CA . HIS A 1 124 ? -25.958 5.716 1.476 1.00 63.75 124 HIS A CA 1
ATOM 931 C C . HIS A 1 124 ? -26.448 6.135 0.078 1.00 63.75 124 HIS A C 1
ATOM 933 O O . HIS A 1 124 ? -26.595 5.269 -0.780 1.00 63.75 124 HIS A O 1
ATOM 939 N N . ASP A 1 125 ? -26.654 7.433 -0.177 1.00 71.06 125 ASP A N 1
ATOM 940 C CA . ASP A 1 125 ? -27.142 7.961 -1.459 1.00 71.06 125 ASP A CA 1
ATOM 941 C C . ASP A 1 125 ? -26.482 9.316 -1.790 1.00 71.06 125 ASP A C 1
ATOM 943 O O . ASP A 1 125 ? -26.253 10.140 -0.900 1.00 71.06 125 ASP A O 1
ATOM 947 N N . ASP A 1 126 ? -26.185 9.577 -3.069 1.00 67.25 126 ASP A N 1
ATOM 948 C CA . ASP A 1 126 ? -25.538 10.825 -3.522 1.00 67.25 126 ASP A CA 1
ATOM 949 C C . ASP A 1 126 ? -26.374 12.063 -3.155 1.00 67.25 126 ASP A C 1
ATOM 951 O O . ASP A 1 126 ? -25.841 13.112 -2.784 1.00 67.25 126 ASP A O 1
ATOM 955 N N . LYS A 1 127 ? -27.708 11.930 -3.156 1.00 71.38 127 LYS A N 1
ATOM 956 C CA . LYS A 1 127 ? -28.616 13.005 -2.748 1.00 71.38 127 LYS A CA 1
ATOM 957 C C . LYS A 1 127 ? -28.507 13.306 -1.251 1.00 71.38 127 LYS A C 1
ATOM 959 O O . LYS A 1 127 ? -28.519 14.478 -0.872 1.00 71.38 127 LYS A O 1
ATOM 964 N N . ALA A 1 128 ? -28.388 12.275 -0.414 1.00 69.81 128 ALA A N 1
ATOM 965 C CA . ALA A 1 128 ? -28.241 12.415 1.037 1.00 69.81 128 ALA A CA 1
ATOM 966 C C . ALA A 1 128 ? -26.875 13.011 1.414 1.00 69.81 128 ALA A C 1
ATOM 968 O O . ALA A 1 128 ? -26.778 13.877 2.289 1.00 69.81 128 ALA A O 1
ATOM 969 N N . TRP A 1 129 ? -25.830 12.638 0.674 1.00 70.19 129 TRP A N 1
ATOM 970 C CA . TRP A 1 129 ? -24.502 13.225 0.811 1.00 70.19 129 TRP A CA 1
ATOM 971 C C . TRP A 1 129 ? -24.492 14.717 0.454 1.00 70.19 129 TRP A C 1
ATOM 973 O O . TRP A 1 129 ? -23.973 15.541 1.209 1.00 70.19 129 TRP A O 1
ATOM 983 N N . ARG A 1 130 ? -25.135 15.094 -0.659 1.00 76.88 130 ARG A N 1
ATOM 984 C CA . ARG A 1 130 ? -25.275 16.501 -1.071 1.00 76.88 130 ARG A CA 1
ATOM 985 C C . ARG A 1 130 ? -26.064 17.330 -0.059 1.00 76.88 130 ARG A C 1
ATOM 987 O O . ARG A 1 130 ? -25.672 18.459 0.221 1.00 76.88 130 ARG A O 1
ATOM 994 N N . ASP A 1 131 ? -27.138 16.783 0.508 1.00 78.94 131 ASP A N 1
ATOM 995 C CA . ASP A 1 131 ? -27.922 17.448 1.561 1.00 78.94 131 ASP A CA 1
ATOM 996 C C . ASP A 1 131 ? -27.094 17.662 2.839 1.00 78.94 131 ASP A C 1
ATOM 998 O O . ASP A 1 131 ? -27.112 18.741 3.434 1.00 78.94 131 ASP A O 1
ATOM 1002 N N . THR A 1 132 ? -26.282 16.666 3.204 1.00 79.69 132 THR A N 1
ATOM 1003 C CA . THR A 1 132 ? -25.343 16.758 4.329 1.00 79.69 132 THR A CA 1
ATOM 1004 C C . THR A 1 132 ? -24.296 17.851 4.091 1.00 79.69 132 THR A C 1
ATOM 1006 O O . THR A 1 132 ? -24.069 18.678 4.974 1.00 79.69 132 THR A O 1
ATOM 1009 N N . LEU A 1 133 ? -23.707 17.926 2.891 1.00 78.88 133 LEU A N 1
ATOM 1010 C CA . LEU A 1 133 ? -22.751 18.980 2.525 1.00 78.88 133 LEU A CA 1
ATOM 1011 C C . LEU A 1 133 ? -23.374 20.380 2.574 1.00 78.88 133 LEU A C 1
ATOM 1013 O O . LEU A 1 133 ? -22.755 21.303 3.100 1.00 78.88 133 LEU A O 1
ATOM 1017 N N . LEU A 1 134 ? -24.607 20.539 2.084 1.00 81.00 134 LEU A N 1
ATOM 1018 C CA . LEU A 1 134 ? -25.322 21.819 2.129 1.00 81.00 134 LEU A CA 1
ATOM 1019 C C . LEU A 1 134 ? -25.603 22.269 3.567 1.00 81.00 134 LEU A C 1
ATOM 1021 O O . LEU A 1 134 ? -25.431 23.445 3.887 1.00 81.00 134 LEU A O 1
ATOM 1025 N N . LYS A 1 135 ? -25.977 21.341 4.455 1.00 77.31 135 LYS A N 1
ATOM 1026 C CA . LYS A 1 135 ? -26.167 21.628 5.886 1.00 77.31 135 LYS A CA 1
ATOM 1027 C C . LYS A 1 135 ? -24.866 22.049 6.564 1.00 77.31 135 LYS A C 1
ATOM 1029 O O . LYS A 1 135 ? -24.866 23.010 7.328 1.00 77.31 135 LYS A O 1
ATOM 1034 N N . VAL A 1 136 ? -23.757 21.371 6.265 1.00 76.62 136 VAL A N 1
ATOM 1035 C CA . VAL A 1 136 ? -22.430 21.741 6.782 1.00 76.62 136 VAL A CA 1
ATOM 1036 C C . VAL A 1 136 ? -22.025 23.132 6.287 1.00 76.62 136 VAL A C 1
ATOM 1038 O O . VAL A 1 136 ? -21.602 23.955 7.097 1.00 76.62 136 VAL A O 1
ATOM 1041 N N . ALA A 1 137 ? -22.205 23.427 4.997 1.00 73.75 137 ALA A N 1
ATOM 1042 C CA . ALA A 1 137 ? -21.895 24.737 4.424 1.00 73.75 137 ALA A CA 1
ATOM 1043 C C . ALA A 1 137 ? -22.726 25.861 5.068 1.00 73.75 137 ALA A C 1
ATOM 1045 O O . ALA A 1 137 ? -22.169 26.889 5.447 1.00 73.75 137 ALA A O 1
ATOM 1046 N N . ALA A 1 138 ? -24.029 25.646 5.283 1.00 75.38 138 ALA A N 1
ATOM 1047 C CA . ALA A 1 138 ? -24.893 26.607 5.971 1.00 75.38 138 ALA A CA 1
ATOM 1048 C C . ALA A 1 138 ? -24.411 26.899 7.405 1.00 75.38 138 ALA A C 1
ATOM 1050 O O . ALA A 1 138 ? -24.282 28.060 7.789 1.00 75.38 138 ALA A O 1
ATOM 1051 N N . ILE A 1 139 ? -24.054 25.858 8.167 1.00 73.81 139 ILE A N 1
ATOM 1052 C CA . ILE A 1 139 ? -23.521 26.003 9.532 1.00 73.81 139 ILE A CA 1
ATOM 1053 C C . ILE A 1 139 ? -22.177 26.749 9.524 1.00 73.81 139 ILE A C 1
ATOM 1055 O O . ILE A 1 139 ? -21.920 27.575 10.400 1.00 73.81 139 ILE A O 1
ATOM 1059 N N . LEU A 1 140 ? -21.309 26.483 8.546 1.00 68.25 140 LEU A N 1
ATOM 1060 C CA . LEU A 1 140 ? -20.027 27.179 8.413 1.00 68.25 140 LEU A CA 1
ATOM 1061 C C . LEU A 1 140 ? -20.214 28.662 8.064 1.00 68.25 140 LEU A C 1
ATOM 1063 O O . LEU A 1 140 ? -19.553 29.504 8.671 1.00 68.25 140 LEU A O 1
ATOM 1067 N N . CYS A 1 141 ? -21.152 28.990 7.171 1.00 67.12 141 CYS A N 1
ATOM 1068 C CA . CYS A 1 141 ? -21.526 30.371 6.852 1.00 67.12 141 CYS A CA 1
ATOM 1069 C C . CYS A 1 141 ? -22.073 31.132 8.069 1.00 67.12 141 CYS A C 1
ATOM 1071 O O . CYS A 1 141 ? -21.718 32.291 8.271 1.00 67.12 141 CYS A O 1
ATOM 1073 N N . GLU A 1 142 ? -22.902 30.491 8.899 1.00 68.00 142 GLU A N 1
ATOM 1074 C CA . GLU A 1 142 ? -23.470 31.111 10.106 1.00 68.00 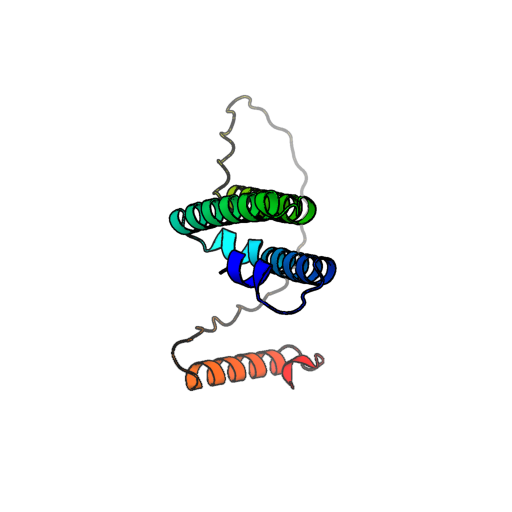142 GLU A CA 1
ATOM 1075 C C . GLU A 1 142 ? -22.428 31.335 11.209 1.00 68.00 142 GLU A C 1
ATOM 1077 O O . GLU A 1 142 ? -22.491 32.325 11.938 1.00 68.00 142 GLU A O 1
ATOM 1082 N N . ARG A 1 143 ? -21.465 30.416 11.361 1.00 65.31 143 ARG A N 1
ATOM 1083 C CA . ARG A 1 143 ? -20.490 30.458 12.463 1.00 65.31 143 ARG A CA 1
ATOM 1084 C C . ARG A 1 143 ? -19.208 31.211 12.130 1.00 65.31 143 ARG A C 1
ATOM 1086 O O . ARG A 1 143 ? -18.528 31.656 13.054 1.00 65.31 143 ARG A O 1
ATOM 1093 N N . GLN A 1 144 ? -18.853 31.326 10.853 1.00 58.09 144 GLN A N 1
ATOM 1094 C CA . GLN A 1 144 ? -17.618 31.970 10.406 1.00 58.09 144 GLN A CA 1
ATOM 1095 C C . GLN A 1 144 ? -17.858 32.860 9.175 1.00 58.09 144 GLN A C 1
ATOM 1097 O O . GLN A 1 144 ? -17.363 32.549 8.091 1.00 58.09 144 GLN A O 1
ATOM 1102 N N . PRO A 1 145 ? -18.564 33.996 9.327 1.00 56.94 145 PRO A N 1
ATOM 1103 C CA . PRO A 1 145 ? -18.866 34.894 8.209 1.00 56.94 145 PRO A CA 1
ATOM 1104 C C . PRO A 1 145 ? -17.617 35.529 7.569 1.00 56.94 145 PRO A C 1
ATOM 1106 O O . PRO A 1 145 ? -17.666 35.923 6.408 1.00 56.94 145 PRO A O 1
ATOM 1109 N N . ASP A 1 146 ? -16.500 35.592 8.302 1.00 56.06 146 ASP A N 1
ATOM 1110 C CA . ASP A 1 146 ? -15.201 36.108 7.834 1.00 56.06 146 ASP A CA 1
ATOM 1111 C C . ASP A 1 146 ? -14.304 35.022 7.197 1.00 56.06 146 ASP A C 1
ATOM 1113 O O . ASP A 1 146 ? -13.233 35.313 6.667 1.00 56.06 146 ASP A O 1
ATOM 1117 N N . SER A 1 147 ? -14.710 33.744 7.242 1.00 51.25 147 SER A N 1
ATOM 1118 C CA . SER A 1 147 ? -13.926 32.643 6.674 1.00 51.25 147 SER A CA 1
ATOM 1119 C C . SER A 1 147 ? -14.413 32.312 5.258 1.00 51.25 147 SER A C 1
ATOM 1121 O O . SER A 1 147 ? -15.576 31.945 5.075 1.00 51.25 147 SER A O 1
ATOM 1123 N N . PRO A 1 148 ? -13.542 32.343 4.230 1.00 56.09 148 PRO A N 1
ATOM 1124 C CA . PRO A 1 148 ? -13.929 32.087 2.838 1.00 56.09 148 PRO A CA 1
ATOM 1125 C C . PRO A 1 148 ? -14.327 30.625 2.555 1.00 56.09 148 PRO A C 1
ATOM 1127 O O . PRO A 1 148 ? -14.610 30.278 1.411 1.00 56.09 148 PRO A O 1
ATOM 1130 N N . GLN A 1 149 ? -14.323 29.756 3.571 1.00 57.56 149 GLN A N 1
ATOM 1131 C CA . GLN A 1 149 ? -14.611 28.326 3.450 1.00 57.56 149 GLN A CA 1
ATOM 1132 C C . GLN A 1 149 ? -16.112 28.006 3.371 1.00 57.56 149 GLN A C 1
ATOM 1134 O O . GLN A 1 149 ? -16.457 26.969 2.824 1.00 57.56 149 GLN A O 1
ATOM 1139 N N . GLY A 1 150 ? -17.005 28.878 3.861 1.00 52.50 150 GLY A N 1
ATOM 1140 C CA . GLY A 1 150 ? -18.460 28.652 3.776 1.00 52.50 150 GLY A CA 1
ATOM 1141 C C . GLY A 1 150 ? -19.057 28.869 2.376 1.00 52.50 150 GLY A C 1
ATOM 1142 O O . GLY A 1 150 ? -20.120 28.343 2.061 1.00 52.50 150 GLY A O 1
ATOM 1143 N N . TYR A 1 151 ? -18.360 29.616 1.515 1.00 54.56 151 TYR A N 1
ATOM 1144 C CA . TYR A 1 151 ? -18.860 30.053 0.204 1.00 54.56 151 TYR A CA 1
ATOM 1145 C C . TYR A 1 151 ? -18.305 29.247 -0.988 1.00 54.56 151 TYR A C 1
ATOM 1147 O O . TYR A 1 151 ? -18.540 29.635 -2.136 1.00 54.56 151 TYR A O 1
ATOM 1155 N N . ARG A 1 152 ? -17.539 28.172 -0.749 1.00 54.97 152 ARG A N 1
ATOM 1156 C CA . ARG A 1 152 ? -16.967 27.298 -1.790 1.00 54.97 152 ARG A CA 1
ATOM 1157 C C . ARG A 1 152 ? -17.552 25.899 -1.736 1.00 54.97 152 ARG A C 1
ATOM 1159 O O . ARG A 1 152 ? -17.710 25.333 -2.839 1.00 54.97 152 ARG A O 1
#

Radius of gyration: 25.51 Å; chains: 1; bounding box: 46×46×74 Å

Foldseek 3Di:
DVVCCQPPNPPVPPVVSLVVLLVVLVVVLVCLQVCLQPPDPVRLVVLLVVLQVVLVVCVVVVNNVSSVSSVVSSVSNVVNNVVSPPPDDPDPPDDDDDDDDDDDDDDDDDDPPDDDPPQPQDPPDPVSNVVSVLVVLVVCCVPCVPDPVSVD

Organism: Escherichia coli (NCBI:txid562)

Sequence (152 aa):
YVEHYWAVAAPQNMAHKKRFASQVIKRFETGIEVFSQNAATAQRDALSGELAKLAQCWQSHNAPELAQATDDLFALYQRAFNRAAPAPVPTPAASGSSPQTTATSESGVTQPSAPAPQIVIDSHDDKAWRDTLLKVAAILCERQPDSPQGYR

pLDDT: mean 72.79, std 20.25, range [30.64, 95.5]

Secondary structure (DSSP, 8-state):
-HHHHHHTSSP--HHHHHHHHHHHHHHHHTTHHHHHHH--HHHHHHHHHHHHHHHHHHHHTT-HHHHHHHHHHHHHHHHHHHHHSPPPP------------------------PPPP------SSHHHHHHHHHHHHHHHHHH-TT-TTTT-